Protein AF-A0A6A6V8B2-F1 (afdb_monomer_lite)

Sequence (140 aa):
RRTTEDEDIVYCLLGILGVSMPTTYGEGTESAWRRLESEVGGAGSAPSIFPFSRNHSCVGREAQVKELEPKLFRNEQTTPTLAIVGPGGTGKSHFALEVAYRTKQNNKSCSVFWIDTSDREQPLPVLCKHSTKACSWLCQ

pLDDT: mean 71.46, std 18.37, range [23.62, 90.81]

Secondary structure (DSSP, 8-state):
----STTHHHHHHHHHHT------TTS-HHHHHHHHHHHHHHTSS--EE-SS---TT--S-HHHHHHHHHHHT--SSS---------TTS-HHHHHHHHHHHHHHH-TTSEEEE---SSS--------SS-S-PEEEE--

InterPro domains:
  IPR027417 P-loop containing nucleoside triphosphate hydrolase [G3DSA:3.40.50.300] (49-136)
  IPR027417 P-loop containing nucleoside triphosphate hydrolase [SSF52540] (49-121)

Organism: NCBI:txid1340428

Structure (mmCIF, N/CA/C/O backbone):
data_AF-A0A6A6V8B2-F1
#
_entry.id   AF-A0A6A6V8B2-F1
#
loop_
_atom_site.group_PDB
_atom_site.id
_atom_site.type_symbol
_atom_site.label_atom_id
_atom_site.label_alt_id
_atom_site.label_comp_id
_atom_site.label_asym_id
_atom_site.label_entity_id
_atom_site.label_seq_id
_atom_site.pdbx_PDB_ins_code
_atom_site.Cartn_x
_atom_site.Cartn_y
_atom_site.Cartn_z
_atom_site.occupancy
_atom_site.B_iso_or_equiv
_atom_site.auth_seq_id
_atom_site.auth_comp_id
_atom_site.auth_asym_id
_atom_site.auth_atom_id
_atom_site.pdbx_PDB_model_num
ATOM 1 N N . ARG A 1 1 ? -11.581 17.667 9.108 1.00 45.88 1 ARG A N 1
ATOM 2 C CA . ARG A 1 1 ? -12.625 16.942 9.875 1.00 45.88 1 ARG A CA 1
ATOM 3 C C . ARG A 1 1 ? -12.198 16.948 11.339 1.00 45.88 1 ARG A C 1
ATOM 5 O O . ARG A 1 1 ? -11.037 16.650 11.574 1.00 45.88 1 ARG A O 1
ATOM 12 N N . ARG A 1 2 ? -13.061 17.354 12.280 1.00 40.38 2 ARG A N 1
ATOM 13 C CA . ARG A 1 2 ? -12.860 17.095 13.717 1.00 40.38 2 ARG A CA 1
ATOM 14 C C . ARG A 1 2 ? -13.519 15.750 14.008 1.00 40.38 2 ARG A C 1
ATOM 16 O O . ARG A 1 2 ? -14.692 15.605 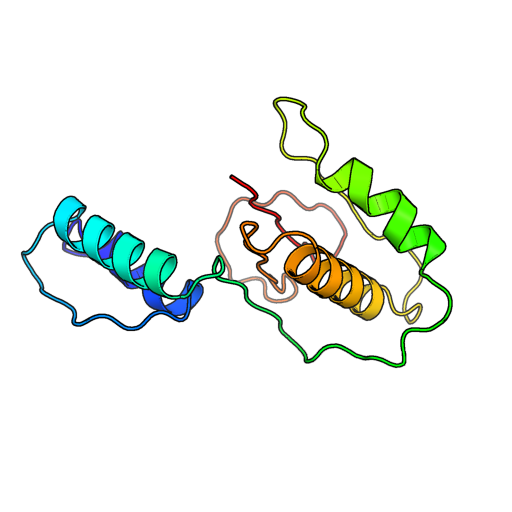13.684 1.00 40.38 2 ARG A O 1
ATOM 23 N N . THR A 1 3 ? -12.750 14.800 14.509 1.00 49.75 3 THR A N 1
ATOM 24 C CA . THR A 1 3 ? -13.237 13.529 15.050 1.00 49.75 3 THR A CA 1
ATOM 25 C C . THR A 1 3 ? -13.656 13.783 16.494 1.00 49.75 3 THR A C 1
ATOM 27 O O . THR A 1 3 ? -12.933 14.474 17.216 1.00 49.75 3 THR A O 1
ATOM 30 N N . THR A 1 4 ? -14.861 13.362 16.866 1.00 65.31 4 THR A N 1
ATOM 31 C CA . THR A 1 4 ? -15.473 13.714 18.164 1.00 65.31 4 THR A CA 1
ATOM 32 C C . THR A 1 4 ? -15.214 12.652 19.223 1.00 65.31 4 THR A C 1
ATOM 34 O O . THR A 1 4 ? -15.240 12.986 20.401 1.00 65.31 4 THR A O 1
ATOM 37 N N . GLU A 1 5 ? -14.897 11.427 18.799 1.00 75.94 5 GLU A N 1
ATOM 38 C CA . GLU A 1 5 ? -14.613 10.299 19.687 1.00 75.94 5 GLU A CA 1
ATOM 39 C C . GLU A 1 5 ? -13.236 9.706 19.421 1.00 75.94 5 GLU A C 1
ATOM 41 O O . GLU A 1 5 ? -12.678 9.808 18.321 1.00 75.94 5 GLU A O 1
ATOM 46 N N . ASP A 1 6 ? -12.722 9.021 20.433 1.00 82.69 6 ASP A N 1
ATOM 47 C CA . ASP A 1 6 ? -11.396 8.424 20.410 1.00 82.69 6 ASP A CA 1
ATOM 48 C C . ASP A 1 6 ? -11.315 7.205 19.468 1.00 82.69 6 ASP A C 1
ATOM 50 O O . ASP A 1 6 ? -10.231 6.877 18.979 1.00 82.69 6 ASP A O 1
ATOM 54 N N . GLU A 1 7 ? -12.425 6.518 19.165 1.00 85.12 7 GLU A N 1
ATOM 55 C CA . GLU A 1 7 ? -12.441 5.386 18.224 1.00 85.12 7 GLU A CA 1
ATOM 56 C C . GLU A 1 7 ? -12.431 5.777 16.737 1.00 85.12 7 GLU A C 1
ATOM 58 O O . GLU A 1 7 ? -12.117 4.937 15.888 1.00 85.12 7 GLU A O 1
ATOM 63 N N . ASP A 1 8 ? -12.699 7.043 16.392 1.00 86.50 8 ASP A N 1
ATOM 64 C CA . ASP A 1 8 ? -12.716 7.513 14.998 1.00 86.50 8 ASP A CA 1
ATOM 65 C C . ASP A 1 8 ? -11.374 7.267 14.285 1.00 86.50 8 ASP A C 1
ATOM 67 O O . ASP A 1 8 ? -11.341 7.051 13.069 1.00 86.50 8 ASP A O 1
ATOM 71 N N . ILE A 1 9 ? -10.258 7.252 15.028 1.00 84.12 9 ILE A N 1
ATOM 72 C CA . ILE A 1 9 ? -8.931 6.920 14.491 1.00 84.12 9 ILE A CA 1
ATOM 73 C C . ILE A 1 9 ? -8.885 5.502 13.909 1.00 84.12 9 ILE A C 1
ATOM 75 O O . ILE A 1 9 ? -8.270 5.287 12.866 1.00 84.12 9 ILE A O 1
ATOM 79 N N . VAL A 1 10 ? -9.578 4.551 14.539 1.00 87.38 10 VAL A N 1
ATOM 80 C CA . VAL A 1 10 ? -9.651 3.157 14.092 1.00 87.38 10 VAL A CA 1
ATOM 81 C C . VAL A 1 10 ? -10.525 3.064 12.848 1.00 87.38 10 VAL A C 1
ATOM 83 O O . VAL A 1 10 ? -10.135 2.455 11.852 1.00 87.38 10 VAL A O 1
ATOM 86 N N . TYR A 1 11 ? -11.676 3.740 12.856 1.00 87.69 11 TYR A N 1
ATOM 87 C CA . TYR A 1 11 ? -12.581 3.753 11.709 1.00 87.69 11 TYR A CA 1
ATOM 88 C C . TYR A 1 11 ? -11.971 4.418 10.471 1.00 87.69 11 TYR A C 1
ATOM 90 O O . TYR A 1 11 ? -12.239 3.989 9.348 1.00 87.69 11 TYR A O 1
ATOM 98 N N . CYS A 1 12 ? -11.082 5.399 10.649 1.00 85.06 12 CYS A N 1
ATOM 99 C CA . CYS A 1 12 ? -10.313 5.979 9.548 1.00 85.06 12 CYS A CA 1
ATOM 100 C 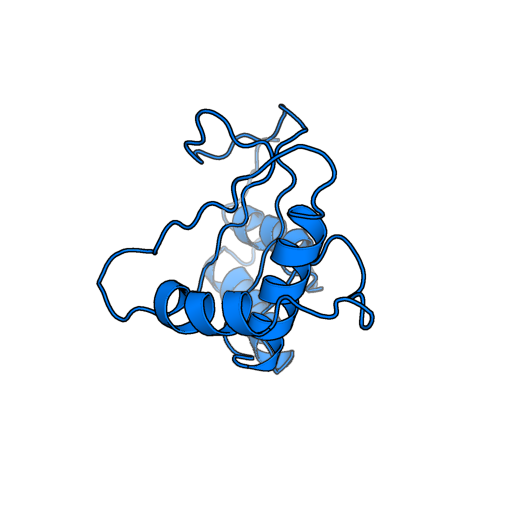C . CYS A 1 12 ? -9.396 4.956 8.850 1.00 85.06 12 CYS A C 1
ATOM 102 O O . CYS A 1 12 ? -9.144 5.086 7.650 1.00 85.06 12 CYS A O 1
ATOM 104 N N . LEU A 1 13 ? -8.916 3.928 9.560 1.00 83.69 13 LEU A N 1
ATOM 105 C CA . LEU A 1 13 ? -8.043 2.899 8.986 1.00 83.69 13 LEU A CA 1
ATOM 106 C C . LEU A 1 13 ? -8.801 1.876 8.138 1.00 83.69 13 LEU A C 1
ATOM 108 O O . LEU A 1 13 ? -8.182 1.246 7.285 1.00 83.69 13 LEU A O 1
ATOM 112 N N . LEU A 1 14 ? -10.121 1.743 8.297 1.00 84.31 14 LEU A N 1
ATOM 113 C CA . LEU A 1 14 ? -10.930 0.791 7.525 1.00 84.31 14 LEU A CA 1
ATOM 114 C C . LEU A 1 14 ? -10.766 0.983 6.018 1.00 84.31 14 LEU A C 1
ATOM 116 O O . LEU A 1 14 ? -10.501 0.029 5.289 1.00 84.31 14 LEU A O 1
ATOM 120 N N . GLY A 1 15 ? -10.850 2.235 5.561 1.00 78.00 15 GLY A N 1
ATOM 121 C CA . GLY A 1 15 ? -10.701 2.569 4.145 1.00 78.00 15 GLY A CA 1
ATOM 122 C C . GLY A 1 15 ? -9.298 2.289 3.604 1.00 78.00 15 GLY A C 1
ATOM 123 O O . GLY A 1 15 ? -9.155 1.915 2.445 1.00 78.00 15 GLY A O 1
ATOM 124 N N . ILE A 1 16 ? -8.269 2.430 4.444 1.00 79.31 16 ILE A N 1
ATOM 125 C CA . ILE A 1 16 ? -6.874 2.166 4.068 1.00 79.31 16 ILE A CA 1
ATOM 126 C C . ILE A 1 16 ? -6.618 0.657 4.020 1.00 79.31 16 ILE A C 1
ATOM 128 O O . ILE A 1 16 ? -6.001 0.153 3.089 1.00 79.31 16 ILE A O 1
ATOM 132 N N . LEU A 1 17 ? -7.102 -0.084 5.013 1.00 78.88 17 LEU A N 1
ATOM 133 C CA . LEU A 1 17 ? -6.869 -1.522 5.112 1.00 78.88 17 LEU A CA 1
ATOM 134 C C . LEU A 1 17 ? -7.827 -2.336 4.228 1.00 78.88 17 LEU A C 1
ATOM 136 O O . LEU A 1 17 ? -7.619 -3.535 4.060 1.00 78.88 17 LEU A O 1
ATOM 140 N N . GLY A 1 18 ? -8.845 -1.698 3.640 1.00 75.81 18 GLY A N 1
ATOM 141 C CA . GLY A 1 18 ? -9.838 -2.357 2.791 1.00 75.81 18 GLY A CA 1
ATOM 142 C C . GLY A 1 18 ? -10.701 -3.363 3.553 1.00 75.81 18 GLY A C 1
ATOM 143 O O . GLY A 1 18 ? -11.252 -4.280 2.949 1.00 75.81 18 GLY A O 1
ATOM 144 N N . VAL A 1 19 ? -10.791 -3.214 4.875 1.00 80.69 19 VAL A N 1
ATOM 145 C CA . VAL A 1 19 ? -11.561 -4.092 5.759 1.00 80.69 19 VAL A CA 1
ATOM 146 C C . VAL A 1 19 ? -12.907 -3.454 6.076 1.00 80.69 19 VAL A C 1
ATOM 148 O O . VAL A 1 19 ? -13.033 -2.231 6.169 1.00 80.69 19 VAL A O 1
ATOM 151 N N . SER A 1 20 ? -13.931 -4.288 6.225 1.00 81.88 20 SER A N 1
ATOM 152 C CA . SER A 1 20 ? -15.285 -3.846 6.541 1.00 81.88 20 SER A CA 1
ATOM 153 C C . SER A 1 20 ? -15.695 -4.420 7.885 1.00 81.88 20 SER A C 1
ATOM 155 O O . SER A 1 20 ? -15.747 -5.632 8.049 1.00 81.88 20 SER A O 1
ATOM 157 N N . MET A 1 21 ? -16.005 -3.544 8.837 1.00 84.62 21 MET A N 1
ATOM 158 C CA . MET A 1 21 ? -16.606 -3.915 10.115 1.00 84.62 21 MET A CA 1
ATOM 159 C C . MET A 1 21 ? -17.745 -2.944 10.451 1.00 84.62 21 MET A C 1
ATOM 161 O O . MET A 1 21 ? -17.667 -1.768 10.083 1.00 84.62 21 MET A O 1
ATOM 165 N N . PRO A 1 22 ? -18.796 -3.389 11.163 1.00 85.38 22 PRO A N 1
ATOM 166 C CA . PRO A 1 22 ? -19.844 -2.497 11.652 1.00 85.38 22 PRO A CA 1
ATOM 167 C C . PRO A 1 22 ? -19.277 -1.418 12.585 1.00 85.38 22 PRO A C 1
ATOM 169 O O . PRO A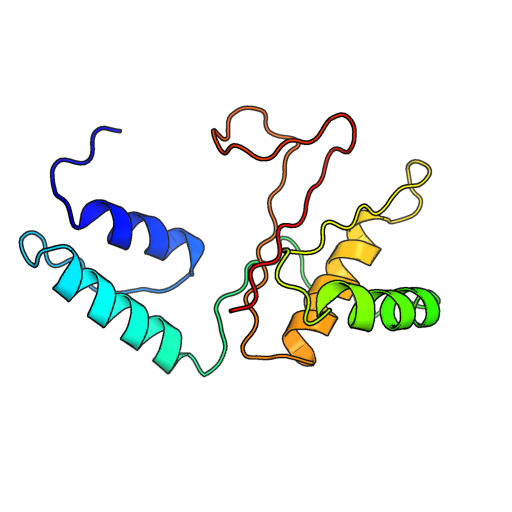 1 22 ? -18.584 -1.748 13.546 1.00 85.38 22 PRO A O 1
ATOM 172 N N . THR A 1 23 ? -19.597 -0.146 12.351 1.00 84.12 23 THR A N 1
ATOM 173 C CA . THR A 1 23 ? -19.226 0.942 13.266 1.00 84.12 23 THR A CA 1
ATOM 174 C C . THR A 1 23 ? -20.129 0.906 14.496 1.00 84.12 23 THR A C 1
ATOM 176 O O . THR A 1 23 ? -21.330 1.163 14.385 1.00 84.12 23 THR A O 1
ATOM 179 N N . THR A 1 24 ? -19.565 0.594 15.660 1.00 88.38 24 THR A N 1
ATOM 180 C CA . THR A 1 24 ? -20.269 0.636 16.946 1.00 88.38 24 THR A CA 1
ATOM 181 C C . THR A 1 24 ? -19.806 1.882 17.690 1.00 88.38 24 THR A C 1
ATOM 183 O O . THR A 1 24 ? -18.793 1.868 18.378 1.00 88.38 24 THR A O 1
ATOM 186 N N . TYR A 1 25 ? -20.508 2.995 17.492 1.00 86.06 25 TYR A N 1
ATOM 187 C CA . TYR A 1 25 ? -20.154 4.269 18.122 1.00 86.06 25 TYR A CA 1
ATOM 188 C C . TYR A 1 25 ? -20.356 4.198 19.643 1.00 86.06 25 TYR A C 1
ATOM 190 O O . TYR A 1 25 ? -21.375 3.677 20.104 1.00 86.06 25 TYR A O 1
ATOM 198 N N . GLY A 1 26 ? -19.395 4.703 20.412 1.00 85.88 26 GLY A N 1
ATOM 199 C CA . GLY A 1 26 ? -19.349 4.597 21.868 1.00 85.88 26 GLY A CA 1
ATOM 200 C C . GLY A 1 26 ? -18.734 3.295 22.398 1.00 85.88 26 GLY A C 1
ATOM 201 O O . GLY A 1 26 ? -18.808 3.049 23.600 1.00 85.88 26 GLY A O 1
ATOM 202 N N . GLU A 1 27 ? -18.140 2.444 21.546 1.00 89.06 27 GLU A N 1
ATOM 203 C CA . GLU A 1 27 ? -17.438 1.226 21.999 1.00 89.06 27 GLU A CA 1
ATOM 204 C C . GLU A 1 27 ? -16.028 1.492 22.556 1.00 89.06 27 GLU A C 1
ATOM 206 O O . GLU A 1 27 ? -15.463 0.639 23.246 1.00 89.06 27 GLU A O 1
ATOM 211 N N . GLY A 1 28 ? -15.468 2.672 22.268 1.00 88.88 28 GLY A N 1
ATOM 212 C CA . GLY A 1 28 ? -14.116 3.077 22.643 1.00 88.88 28 GLY A CA 1
ATOM 213 C C . GLY A 1 28 ? -13.011 2.472 21.766 1.00 88.88 28 GLY A C 1
ATOM 214 O O . GLY A 1 28 ? -13.161 1.415 21.144 1.00 88.88 28 GLY A O 1
ATOM 215 N N . THR A 1 29 ? -11.855 3.144 21.740 1.00 88.44 29 THR A N 1
ATOM 216 C CA . THR A 1 29 ? -10.723 2.837 20.844 1.00 88.44 29 THR A CA 1
ATOM 217 C C . THR A 1 29 ? -10.237 1.393 20.946 1.00 88.44 29 THR A C 1
ATOM 219 O O . THR A 1 29 ? -10.037 0.747 19.925 1.00 88.44 29 THR A O 1
ATOM 222 N 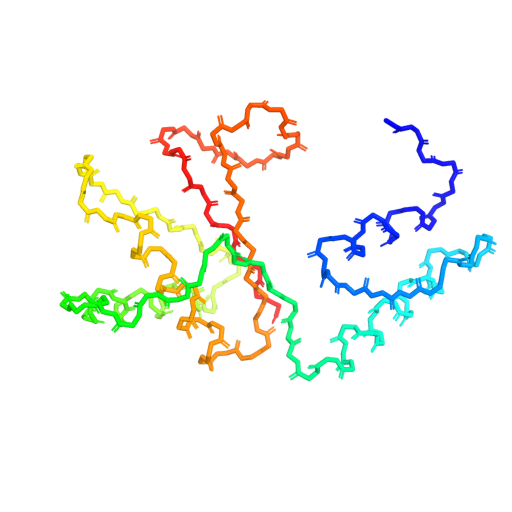N . GLU A 1 30 ? -10.086 0.856 22.159 1.00 89.00 30 GLU A N 1
ATOM 223 C CA . GLU A 1 30 ? -9.574 -0.503 22.393 1.00 89.00 30 GLU A CA 1
ATOM 224 C C . GLU A 1 30 ? -10.500 -1.595 21.836 1.00 89.00 30 GLU A C 1
ATOM 226 O O . GLU A 1 30 ? -10.038 -2.603 21.297 1.00 89.00 30 GLU A O 1
ATOM 231 N N . SER A 1 31 ? -11.820 -1.411 21.961 1.00 89.75 31 SER A N 1
ATOM 232 C CA . SER A 1 31 ? -12.796 -2.358 21.408 1.00 89.75 31 SER A CA 1
ATOM 233 C C . SER A 1 31 ? -12.781 -2.306 19.884 1.00 89.75 31 SER A C 1
ATOM 235 O O . SER A 1 31 ? -12.652 -3.348 19.235 1.00 89.75 31 SER A O 1
ATOM 237 N N . ALA A 1 32 ? -12.825 -1.094 19.320 1.00 90.81 32 ALA A N 1
ATOM 238 C CA . ALA A 1 32 ? -12.743 -0.888 17.880 1.00 90.81 32 ALA A CA 1
ATOM 239 C C . ALA A 1 32 ? -11.445 -1.486 17.305 1.00 90.81 32 ALA A C 1
ATOM 241 O O . ALA A 1 32 ? -11.484 -2.189 16.294 1.00 90.81 32 ALA A O 1
ATOM 242 N N . TRP A 1 33 ? -10.304 -1.272 17.971 1.00 88.69 33 TRP A N 1
ATOM 243 C CA . TRP A 1 33 ? -8.997 -1.787 17.554 1.00 88.69 33 TRP A CA 1
ATOM 244 C C . TRP A 1 33 ? -8.947 -3.315 17.551 1.00 88.69 33 TRP A C 1
ATOM 246 O O . TRP A 1 33 ? -8.540 -3.918 16.563 1.00 88.69 33 TRP A O 1
ATOM 256 N N . ARG A 1 34 ? -9.448 -3.963 18.607 1.00 89.31 34 ARG A N 1
ATOM 257 C CA . ARG A 1 34 ? -9.498 -5.431 18.693 1.00 89.31 34 ARG A CA 1
ATOM 258 C C . ARG A 1 34 ? -10.316 -6.053 17.560 1.00 89.31 34 ARG A C 1
ATOM 260 O O . ARG A 1 34 ? -9.970 -7.114 17.042 1.00 89.31 34 ARG A O 1
ATOM 267 N N . ARG A 1 35 ? -11.412 -5.399 17.168 1.00 90.44 35 ARG A N 1
ATOM 268 C CA . ARG A 1 35 ? -12.245 -5.834 16.038 1.00 90.44 35 ARG A CA 1
ATOM 269 C C . ARG A 1 35 ? -11.519 -5.632 14.712 1.00 90.44 35 ARG A C 1
ATOM 271 O O . ARG A 1 35 ? -11.518 -6.544 13.892 1.00 90.44 35 ARG A O 1
ATOM 278 N N . LEU A 1 36 ? -10.845 -4.495 14.539 1.00 87.81 36 LEU A N 1
ATOM 279 C CA . LEU A 1 36 ? -10.008 -4.233 13.371 1.00 87.81 36 LEU A CA 1
ATOM 280 C C . LEU A 1 36 ? -8.920 -5.303 13.211 1.00 87.81 36 LEU A C 1
ATOM 282 O O . LEU A 1 36 ? -8.763 -5.863 12.130 1.00 87.81 36 LEU A O 1
ATOM 286 N N . GLU A 1 37 ? -8.203 -5.624 14.288 1.00 84.50 37 GLU A N 1
ATOM 287 C CA . GLU A 1 37 ? -7.183 -6.675 14.296 1.00 84.50 37 GLU A CA 1
ATOM 288 C C . GLU A 1 37 ? -7.767 -8.048 13.954 1.00 84.50 37 GLU A C 1
ATOM 290 O O . GLU A 1 37 ? -7.142 -8.806 13.215 1.00 84.50 37 GLU A O 1
ATOM 295 N N . SER A 1 38 ? -8.975 -8.362 14.432 1.00 86.00 38 SER A N 1
ATOM 296 C CA . SER A 1 38 ? -9.668 -9.606 14.086 1.00 86.00 38 SER A CA 1
ATOM 297 C C . SER A 1 38 ? -10.003 -9.689 12.594 1.00 86.00 38 SER A C 1
ATOM 299 O O . SER A 1 38 ? -9.807 -10.743 11.991 1.00 86.00 38 SER A O 1
ATOM 301 N N . GLU A 1 39 ? -10.478 -8.602 11.981 1.00 84.75 39 GLU A N 1
ATOM 302 C CA . GLU A 1 39 ? -10.764 -8.561 10.538 1.00 84.75 39 GLU A CA 1
ATOM 303 C C . GLU A 1 39 ? -9.478 -8.668 9.707 1.00 84.75 39 GLU A C 1
ATOM 305 O O . GLU A 1 39 ? -9.403 -9.427 8.738 1.00 84.75 39 GLU A O 1
ATOM 310 N N . VAL A 1 40 ? -8.427 -7.954 10.118 1.00 81.69 40 VAL A N 1
ATOM 311 C CA . VAL A 1 40 ? -7.118 -7.985 9.454 1.00 81.69 40 VAL A CA 1
ATOM 312 C C . VAL A 1 40 ? -6.454 -9.361 9.587 1.00 81.69 40 VAL A C 1
ATOM 314 O O . VAL A 1 40 ? -5.906 -9.880 8.615 1.00 81.69 40 VAL A O 1
ATOM 317 N N . GLY A 1 41 ? -6.519 -9.977 10.768 1.00 73.00 41 GLY A N 1
ATOM 318 C CA . GLY A 1 41 ? -5.982 -11.312 11.032 1.00 73.00 41 GLY A CA 1
ATOM 319 C C . GLY A 1 41 ? -6.782 -12.425 10.352 1.00 73.00 41 GLY A C 1
ATOM 320 O O . GLY A 1 41 ? -6.201 -13.402 9.875 1.00 73.00 41 GLY A O 1
ATOM 321 N N . GLY A 1 42 ? -8.103 -12.257 10.235 1.00 72.50 42 GLY A N 1
ATOM 322 C CA . GLY A 1 42 ? -8.998 -13.190 9.547 1.00 72.50 42 GLY A CA 1
ATOM 323 C C . GLY A 1 42 ? -8.745 -13.296 8.040 1.00 72.50 42 GLY A C 1
ATOM 324 O O . GLY A 1 42 ? -8.998 -14.344 7.447 1.00 72.50 42 GLY A O 1
ATOM 325 N N . ALA A 1 43 ? -8.173 -12.259 7.419 1.00 66.00 43 ALA A N 1
ATOM 326 C CA . ALA A 1 43 ? -7.867 -12.233 5.987 1.00 66.00 43 ALA A CA 1
ATOM 327 C C . ALA A 1 43 ? -6.726 -13.188 5.564 1.00 66.00 43 ALA A C 1
ATOM 329 O O . ALA A 1 43 ? -6.466 -13.347 4.369 1.00 66.00 43 ALA A O 1
ATOM 330 N N . GLY A 1 44 ? -6.012 -13.817 6.510 1.00 71.44 44 GLY A N 1
ATOM 331 C CA . GLY A 1 44 ? -4.932 -14.781 6.235 1.00 71.44 44 GLY A CA 1
ATOM 332 C C . GLY A 1 44 ? -3.699 -14.190 5.529 1.00 71.44 44 GLY A C 1
ATOM 333 O O . GLY A 1 44 ? -2.753 -14.909 5.200 1.00 71.44 44 GLY A O 1
ATOM 334 N N . SER A 1 45 ? -3.695 -12.879 5.282 1.00 74.31 45 SER A N 1
ATOM 335 C CA . SER A 1 45 ? -2.593 -12.112 4.720 1.00 74.31 45 SER A CA 1
ATOM 336 C C . SER A 1 45 ? -2.704 -10.663 5.174 1.00 74.31 45 SER A C 1
ATOM 338 O O . SER A 1 45 ? -3.803 -10.127 5.270 1.00 74.31 45 SER A O 1
ATOM 340 N N . ALA A 1 46 ? -1.565 -10.016 5.416 1.00 79.56 46 ALA A N 1
ATOM 341 C CA . ALA A 1 46 ? -1.562 -8.621 5.832 1.00 79.56 46 ALA A CA 1
ATOM 342 C C . ALA A 1 46 ? -2.174 -7.692 4.749 1.00 79.56 46 ALA A C 1
ATOM 344 O O . ALA A 1 46 ? -2.078 -8.000 3.556 1.00 79.56 46 ALA A O 1
ATOM 345 N N . PRO A 1 47 ? -2.782 -6.553 5.100 1.00 79.56 47 PRO A N 1
ATOM 346 C CA . PRO A 1 47 ? -3.438 -5.682 4.126 1.00 79.56 47 PRO A CA 1
ATOM 347 C C . PRO A 1 47 ? -2.440 -5.094 3.121 1.00 79.56 47 PRO A C 1
ATOM 349 O O . PRO A 1 47 ? -1.266 -4.881 3.430 1.00 79.56 47 PRO A O 1
ATOM 352 N N . SER A 1 48 ? -2.854 -4.864 1.875 1.00 81.00 48 SER A N 1
ATOM 353 C CA . SER A 1 48 ? -1.988 -4.246 0.860 1.00 81.00 48 SER A CA 1
ATOM 354 C C . SER A 1 48 ? -2.793 -3.479 -0.184 1.00 81.00 48 SER A C 1
ATOM 356 O O . SER A 1 48 ? -3.842 -3.942 -0.622 1.00 81.00 48 SER A O 1
ATOM 358 N N . ILE A 1 49 ? -2.270 -2.331 -0.615 1.00 81.81 49 ILE A N 1
ATOM 359 C CA . ILE A 1 49 ? -2.861 -1.453 -1.627 1.00 81.81 49 ILE A CA 1
ATOM 360 C C . ILE A 1 49 ? -1.915 -1.370 -2.824 1.00 81.81 49 ILE A C 1
ATOM 362 O O . ILE A 1 49 ? -0.782 -0.896 -2.703 1.00 81.81 49 ILE A O 1
ATOM 366 N N . PHE A 1 50 ? -2.413 -1.764 -3.997 1.00 81.44 50 PHE A N 1
ATOM 367 C CA . PHE A 1 50 ? -1.722 -1.608 -5.275 1.00 81.44 50 PHE A CA 1
ATOM 368 C C . PHE A 1 50 ? -2.542 -0.699 -6.198 1.00 81.44 50 PHE A C 1
ATOM 370 O O . PHE A 1 50 ? -3.746 -0.903 -6.332 1.00 81.44 50 PHE A O 1
ATOM 377 N N . PRO A 1 51 ? -1.918 0.282 -6.868 1.00 78.38 51 PRO A N 1
ATOM 378 C CA . PRO A 1 51 ? -2.625 1.235 -7.724 1.00 78.38 51 PRO A CA 1
ATOM 379 C C . PRO A 1 51 ? -3.005 0.624 -9.080 1.00 78.38 51 PRO A C 1
ATOM 381 O O . PRO A 1 51 ? -3.893 1.124 -9.761 1.00 78.38 51 PRO A O 1
ATOM 384 N N . PHE A 1 52 ? -2.311 -0.441 -9.489 1.00 79.62 52 PHE A N 1
ATOM 385 C CA . PHE A 1 52 ? 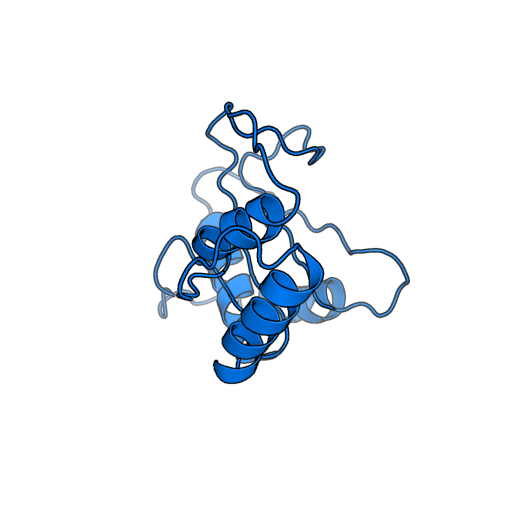-2.471 -1.109 -10.775 1.00 79.62 52 PHE A CA 1
ATOM 386 C C . PHE A 1 52 ? -2.252 -2.608 -10.599 1.00 79.62 52 PHE A C 1
ATOM 388 O O . PHE A 1 52 ? -1.498 -3.022 -9.721 1.00 79.62 52 PHE A O 1
ATOM 395 N N . SER A 1 53 ? -2.870 -3.405 -11.471 1.00 83.38 53 SER A N 1
ATOM 396 C CA . SER A 1 53 ? -2.646 -4.853 -11.529 1.00 83.38 53 SER A CA 1
ATOM 397 C C . SER A 1 53 ? -1.195 -5.193 -11.881 1.00 83.38 53 SER A C 1
ATOM 399 O O . SER A 1 53 ? -0.521 -4.440 -12.590 1.00 83.38 53 SER A O 1
ATOM 401 N N . ARG A 1 54 ? -0.718 -6.358 -11.424 1.00 80.69 54 ARG A N 1
ATOM 402 C CA . ARG A 1 54 ? 0.627 -6.843 -11.749 1.00 80.69 54 ARG A CA 1
ATOM 403 C C . ARG A 1 54 ? 0.764 -7.040 -13.254 1.00 80.69 54 ARG A C 1
ATOM 405 O O . ARG A 1 54 ? -0.024 -7.752 -13.870 1.00 80.69 54 ARG A O 1
ATOM 412 N N . ASN A 1 55 ? 1.814 -6.468 -13.832 1.00 75.62 55 ASN A N 1
ATOM 413 C CA . ASN A 1 55 ? 2.162 -6.735 -15.216 1.00 75.62 55 ASN A CA 1
ATOM 414 C C . ASN A 1 55 ? 3.126 -7.931 -15.309 1.00 75.62 55 ASN A C 1
ATOM 416 O O . ASN A 1 55 ? 4.323 -7.791 -15.059 1.00 75.62 55 ASN A O 1
ATOM 420 N N . HIS A 1 56 ? 2.608 -9.089 -15.725 1.00 69.75 56 HIS A N 1
ATOM 421 C CA . HIS A 1 56 ? 3.387 -10.320 -15.909 1.00 69.75 56 HIS A CA 1
ATOM 422 C C . HIS A 1 56 ? 4.403 -10.255 -17.063 1.00 69.75 56 HIS A C 1
ATOM 424 O O . HIS A 1 56 ? 5.266 -11.122 -17.154 1.00 69.75 56 HIS A O 1
ATOM 430 N N . SER A 1 57 ? 4.338 -9.234 -17.927 1.00 64.94 57 SER A N 1
ATOM 431 C CA . SER A 1 57 ? 5.279 -9.035 -19.034 1.00 64.94 57 SER A CA 1
ATOM 432 C C . SER A 1 57 ? 6.510 -8.198 -18.657 1.00 64.94 57 SER A C 1
ATOM 434 O O . SER A 1 57 ? 7.263 -7.791 -19.544 1.00 64.94 57 SER A O 1
ATOM 436 N N . CYS A 1 58 ? 6.720 -7.874 -17.375 1.00 58.84 58 CYS A N 1
ATOM 437 C CA . CYS A 1 58 ? 7.964 -7.249 -16.925 1.00 58.84 58 CYS A CA 1
ATOM 438 C C . CYS A 1 58 ? 9.115 -8.258 -17.024 1.00 58.84 58 CYS A C 1
ATOM 440 O O . CYS A 1 58 ? 9.388 -8.979 -16.074 1.00 58.84 58 CYS A O 1
ATOM 442 N N . VAL A 1 59 ? 9.780 -8.307 -18.177 1.00 57.56 59 VAL A N 1
ATOM 443 C CA . VAL A 1 59 ? 10.937 -9.179 -18.423 1.00 57.56 59 VAL A CA 1
ATOM 444 C C . VAL A 1 59 ? 12.228 -8.357 -18.332 1.00 57.56 59 VAL A C 1
ATOM 446 O O . VAL A 1 59 ? 12.290 -7.242 -18.852 1.00 57.56 59 VAL A O 1
ATOM 449 N N . GLY A 1 60 ? 13.270 -8.892 -17.689 1.00 63.25 60 GLY A N 1
ATOM 450 C CA . GLY A 1 60 ? 14.641 -8.375 -17.787 1.00 63.25 60 GLY A CA 1
ATOM 451 C C . GLY A 1 60 ? 15.120 -7.507 -16.620 1.00 63.25 60 GLY A C 1
ATOM 452 O O . GLY A 1 60 ? 16.143 -6.837 -16.746 1.00 63.25 60 GLY A O 1
ATOM 453 N N . ARG A 1 61 ? 14.417 -7.500 -15.480 1.00 73.19 61 ARG A N 1
ATOM 454 C CA . ARG A 1 61 ? 14.848 -6.783 -14.256 1.00 73.19 61 ARG A CA 1
ATOM 455 C C . ARG A 1 61 ? 14.912 -7.664 -13.014 1.00 73.19 61 ARG A C 1
ATOM 457 O O . ARG A 1 61 ? 15.108 -7.170 -11.907 1.00 73.19 61 ARG A O 1
ATOM 464 N N . GLU A 1 62 ? 14.822 -8.976 -13.196 1.00 76.12 62 GLU A N 1
ATOM 465 C CA . GLU A 1 62 ? 14.856 -9.989 -12.140 1.00 76.12 62 GLU A CA 1
ATOM 466 C C . GLU A 1 62 ? 16.098 -9.859 -11.258 1.00 76.12 62 GLU A C 1
ATOM 468 O O . GLU A 1 62 ? 15.983 -9.931 -10.037 1.00 76.12 62 GLU A O 1
ATOM 473 N N . ALA A 1 63 ? 17.265 -9.625 -11.866 1.00 79.88 63 ALA A N 1
ATOM 474 C CA . ALA A 1 63 ? 18.521 -9.441 -11.144 1.00 79.88 63 ALA A CA 1
ATOM 475 C C . ALA A 1 63 ? 18.468 -8.225 -10.205 1.00 79.88 63 ALA A C 1
ATOM 477 O O . ALA A 1 63 ? 18.883 -8.323 -9.054 1.00 79.88 63 ALA A O 1
ATOM 478 N N . GLN A 1 64 ? 17.884 -7.113 -10.667 1.00 79.19 64 GLN A N 1
ATOM 479 C CA . GLN A 1 64 ? 17.725 -5.901 -9.862 1.00 79.19 64 GLN A CA 1
ATOM 480 C C . GLN A 1 64 ? 16.721 -6.113 -8.726 1.00 79.19 64 GLN A C 1
ATOM 482 O O . GLN A 1 64 ? 16.967 -5.670 -7.611 1.00 79.19 64 GLN A O 1
ATOM 487 N N . VAL A 1 65 ? 15.606 -6.817 -8.971 1.00 75.94 65 VAL A N 1
ATOM 488 C CA . VAL A 1 65 ? 14.655 -7.143 -7.893 1.00 75.94 65 VAL A CA 1
ATOM 489 C C . VAL A 1 65 ? 15.325 -8.020 -6.831 1.00 75.94 65 VAL A C 1
ATOM 491 O O . VAL A 1 65 ? 15.234 -7.719 -5.645 1.00 75.94 65 VAL A O 1
ATOM 494 N N . LYS A 1 66 ? 16.055 -9.058 -7.251 1.00 79.69 66 LYS A N 1
ATOM 495 C CA . LYS A 1 66 ? 16.740 -9.988 -6.344 1.00 79.69 66 LYS A CA 1
ATOM 496 C C . LYS A 1 66 ? 17.817 -9.303 -5.494 1.00 79.69 66 LYS A C 1
ATOM 498 O O . LYS A 1 66 ? 18.056 -9.708 -4.363 1.00 79.69 66 LYS A O 1
ATOM 503 N N . GLU A 1 67 ? 18.453 -8.255 -6.015 1.00 82.50 67 GLU A N 1
ATOM 504 C CA . GLU A 1 67 ? 19.403 -7.432 -5.258 1.00 82.50 67 GLU A CA 1
ATOM 505 C C . GLU A 1 67 ? 18.713 -6.538 -4.209 1.00 82.50 67 GLU A C 1
ATOM 507 O O . GLU A 1 67 ? 19.302 -6.219 -3.173 1.00 82.50 67 GLU A O 1
ATOM 512 N N . LEU A 1 68 ? 17.472 -6.113 -4.467 1.00 76.75 68 LEU A N 1
ATOM 513 C CA . LEU A 1 68 ? 16.719 -5.221 -3.583 1.00 76.75 68 LEU A CA 1
ATOM 514 C C . LEU A 1 68 ? 16.047 -5.946 -2.418 1.00 76.75 68 LEU A C 1
ATOM 516 O O . LEU A 1 68 ? 15.981 -5.376 -1.332 1.00 76.75 68 LEU A O 1
ATOM 520 N N . GLU A 1 69 ? 15.593 -7.185 -2.610 1.00 74.38 69 GLU A N 1
ATOM 521 C CA . GLU A 1 69 ? 14.955 -7.989 -1.556 1.00 74.38 69 GLU A CA 1
ATOM 522 C C . GLU A 1 69 ? 15.738 -7.999 -0.226 1.00 74.38 69 GLU A C 1
ATOM 524 O O . GLU A 1 69 ? 15.178 -7.570 0.785 1.00 74.38 69 GLU A O 1
ATOM 529 N N . PRO A 1 70 ? 17.034 -8.368 -0.172 1.00 75.56 70 PRO A N 1
ATOM 530 C CA . PRO A 1 70 ? 17.773 -8.388 1.093 1.00 75.56 70 PRO A CA 1
ATOM 531 C C . PRO A 1 70 ? 17.994 -6.991 1.694 1.00 75.56 70 PRO A C 1
ATOM 533 O O . PRO A 1 70 ? 18.277 -6.871 2.884 1.00 75.56 70 PRO A O 1
ATOM 536 N N . LYS A 1 71 ? 17.884 -5.923 0.891 1.00 76.12 71 LYS A N 1
ATOM 537 C CA . LYS A 1 71 ? 18.013 -4.538 1.368 1.00 76.12 71 LYS A CA 1
ATOM 538 C C . LYS A 1 71 ? 16.719 -4.036 2.009 1.00 76.12 71 LYS A C 1
ATOM 540 O O . LYS A 1 71 ? 16.793 -3.229 2.929 1.00 76.12 71 LYS A O 1
ATOM 545 N N . LEU A 1 72 ? 15.562 -4.511 1.540 1.00 71.38 72 LEU A N 1
ATOM 546 C CA . LEU A 1 72 ? 14.247 -4.168 2.093 1.00 71.38 72 LEU A CA 1
ATOM 547 C C . LEU A 1 72 ? 13.994 -4.836 3.450 1.00 71.38 72 LEU A C 1
ATOM 549 O O . LEU 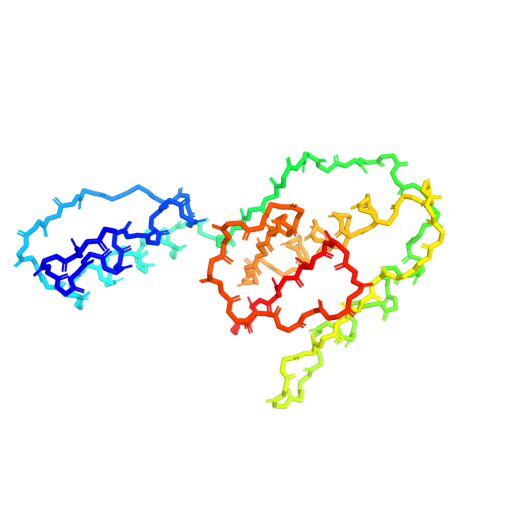A 1 72 ? 13.367 -4.229 4.310 1.00 71.38 72 LEU A O 1
ATOM 553 N N . PHE A 1 73 ? 14.505 -6.053 3.652 1.00 70.25 73 PHE A N 1
ATOM 554 C CA . PHE A 1 73 ? 14.282 -6.843 4.872 1.00 70.25 73 PHE A CA 1
ATOM 555 C C . PHE A 1 73 ? 15.512 -6.922 5.779 1.00 70.25 73 PHE A C 1
ATOM 557 O O . PHE A 1 73 ? 15.712 -7.912 6.484 1.00 70.25 73 PHE A O 1
ATOM 564 N N . ARG A 1 74 ? 16.386 -5.912 5.744 1.00 67.00 74 ARG A N 1
ATOM 565 C CA . ARG A 1 74 ? 17.567 -5.917 6.606 1.00 67.00 74 ARG A CA 1
ATOM 566 C C . ARG A 1 74 ? 17.139 -5.823 8.077 1.00 67.00 74 ARG A C 1
ATOM 568 O O . ARG A 1 74 ? 16.463 -4.878 8.458 1.00 67.00 74 ARG A O 1
ATOM 575 N N . ASN A 1 75 ? 17.601 -6.773 8.892 1.00 56.41 75 ASN A N 1
ATOM 576 C CA . ASN A 1 75 ? 17.387 -6.870 10.347 1.00 56.41 75 ASN A CA 1
ATOM 577 C C . ASN A 1 75 ? 18.159 -5.805 11.170 1.00 56.41 75 ASN A C 1
ATOM 579 O O . ASN A 1 75 ? 18.728 -6.113 12.214 1.00 56.41 75 ASN A O 1
ATOM 583 N N . GLU A 1 76 ? 18.234 -4.558 10.705 1.00 56.41 76 GLU A N 1
ATOM 584 C CA . GLU A 1 76 ? 18.786 -3.441 11.488 1.00 56.41 76 GLU A CA 1
ATOM 585 C C . GLU A 1 76 ? 17.625 -2.621 12.071 1.00 56.41 76 GLU A C 1
ATOM 587 O O . GLU A 1 76 ? 16.562 -2.540 11.463 1.00 56.41 76 GLU A O 1
ATOM 592 N N . GLN A 1 77 ? 17.808 -1.997 13.242 1.00 53.66 77 GLN A N 1
ATOM 593 C CA . GLN A 1 77 ? 16.775 -1.242 13.984 1.00 53.66 77 GLN A CA 1
ATOM 594 C C . GLN A 1 77 ? 16.200 -0.010 13.238 1.00 53.66 77 GLN A C 1
ATOM 596 O O . GLN A 1 77 ? 15.486 0.801 13.826 1.00 53.66 77 GLN A O 1
ATOM 601 N N . THR A 1 78 ? 16.506 0.162 11.952 1.00 58.12 78 THR A N 1
ATOM 602 C CA . THR A 1 78 ? 16.095 1.290 11.116 1.00 58.12 78 THR A CA 1
ATOM 603 C C . THR A 1 78 ? 15.280 0.806 9.926 1.00 58.12 78 THR A C 1
ATOM 605 O O . THR A 1 78 ? 15.736 -0.059 9.183 1.00 58.12 78 THR A O 1
ATOM 608 N N . THR A 1 79 ? 14.123 1.423 9.682 1.00 65.00 79 THR A N 1
ATOM 609 C CA . THR A 1 79 ? 13.322 1.193 8.473 1.00 65.00 79 THR A CA 1
ATOM 610 C C . THR A 1 79 ? 14.125 1.609 7.229 1.00 65.00 79 THR A C 1
ATOM 612 O O . THR A 1 79 ? 14.385 2.808 7.054 1.00 65.00 79 THR A O 1
ATOM 615 N N . PRO A 1 80 ? 14.550 0.671 6.363 1.00 72.19 80 PRO A N 1
ATOM 616 C CA . PRO A 1 80 ? 15.410 0.997 5.235 1.00 72.19 80 PRO A CA 1
ATOM 617 C C . PRO A 1 80 ? 14.659 1.868 4.225 1.00 72.19 80 PRO A C 1
ATOM 619 O O . PRO A 1 80 ? 13.573 1.527 3.761 1.00 72.19 80 PRO A O 1
ATOM 622 N N . THR A 1 81 ? 15.254 3.004 3.856 1.00 74.12 81 THR A N 1
ATOM 623 C CA . THR A 1 81 ? 14.719 3.881 2.806 1.00 74.12 81 THR A CA 1
ATOM 624 C C . THR A 1 81 ? 15.432 3.594 1.491 1.00 74.12 81 THR A C 1
ATOM 626 O O . THR A 1 81 ? 16.651 3.732 1.393 1.00 74.12 81 THR A O 1
ATOM 629 N N . LEU A 1 82 ? 14.670 3.216 0.465 1.00 78.00 82 LEU A N 1
ATOM 630 C CA . LEU A 1 82 ? 15.174 2.934 -0.877 1.00 78.00 82 LEU A CA 1
ATOM 631 C C . LEU A 1 82 ? 14.531 3.878 -1.897 1.00 78.00 82 LEU A C 1
ATOM 633 O O . LEU A 1 82 ? 13.314 4.051 -1.909 1.00 78.00 82 LEU A O 1
ATOM 637 N N . ALA A 1 83 ? 15.340 4.430 -2.802 1.00 82.69 83 ALA A N 1
ATOM 638 C CA . ALA A 1 83 ? 14.869 5.254 -3.911 1.00 82.69 83 ALA A CA 1
ATOM 639 C C . ALA A 1 83 ? 15.187 4.602 -5.265 1.00 82.69 83 ALA A C 1
ATOM 641 O O . ALA A 1 83 ? 16.327 4.227 -5.535 1.00 82.69 83 ALA A O 1
ATOM 642 N N . ILE A 1 84 ? 14.185 4.514 -6.146 1.00 81.94 84 ILE A N 1
ATOM 643 C CA . ILE A 1 84 ? 14.362 4.099 -7.545 1.00 81.94 84 ILE A CA 1
ATOM 644 C C . ILE A 1 84 ? 14.551 5.361 -8.389 1.00 81.94 84 ILE A C 1
ATOM 646 O O . ILE A 1 84 ? 13.612 6.131 -8.597 1.00 81.94 84 ILE A O 1
ATOM 650 N N . VAL A 1 85 ? 15.765 5.571 -8.893 1.00 82.12 85 VAL A N 1
ATOM 651 C CA . VAL A 1 85 ? 16.142 6.755 -9.681 1.00 82.12 85 VAL A CA 1
ATOM 652 C C . VAL A 1 85 ? 16.464 6.388 -11.129 1.00 82.12 85 VAL A C 1
ATOM 654 O O . VAL A 1 85 ? 16.833 5.256 -11.431 1.00 82.12 85 VAL A O 1
ATOM 657 N N . GLY A 1 86 ? 16.290 7.339 -12.047 1.00 80.94 86 GLY A N 1
ATOM 658 C CA . GLY A 1 86 ? 16.618 7.157 -13.462 1.00 80.94 86 GLY A CA 1
ATOM 659 C C . GLY A 1 86 ? 15.832 8.079 -14.400 1.00 80.94 86 GLY A C 1
ATOM 660 O O . GLY A 1 86 ? 14.903 8.762 -13.949 1.00 80.94 86 GLY A O 1
ATOM 661 N N . PRO A 1 87 ? 16.154 8.079 -15.705 1.00 82.06 87 PRO A N 1
ATOM 662 C CA . PRO A 1 87 ? 15.517 8.938 -16.703 1.00 82.06 87 PRO A CA 1
ATOM 663 C C . PRO A 1 87 ? 13.991 8.758 -16.799 1.00 82.06 87 PRO A C 1
ATOM 665 O O . PRO A 1 87 ? 13.415 7.746 -16.376 1.00 82.06 87 PRO A O 1
ATOM 668 N N . GLY A 1 88 ? 13.300 9.771 -17.323 1.00 80.75 88 GLY A N 1
ATOM 669 C CA . GLY A 1 88 ? 11.873 9.674 -17.652 1.00 80.75 88 GLY A CA 1
ATOM 670 C C . GLY A 1 88 ? 11.612 8.551 -18.663 1.00 80.75 88 GLY A C 1
ATOM 671 O O . GLY A 1 88 ? 12.455 8.266 -19.504 1.00 80.75 88 GLY A O 1
ATOM 672 N N . GLY A 1 89 ? 10.469 7.868 -18.561 1.00 77.06 89 GLY A N 1
ATOM 673 C CA . GLY A 1 89 ? 10.091 6.807 -19.510 1.00 77.06 89 GLY A CA 1
ATOM 674 C C . GLY A 1 89 ? 10.758 5.436 -19.307 1.00 77.06 89 GLY A C 1
ATOM 675 O O . GLY A 1 89 ? 10.295 4.458 -19.875 1.00 77.06 89 GLY A O 1
ATOM 676 N N . THR A 1 90 ? 11.757 5.291 -18.428 1.00 80.81 90 THR A N 1
ATOM 677 C CA . THR A 1 90 ? 12.473 4.007 -18.205 1.00 80.81 90 THR A CA 1
ATOM 678 C C . THR A 1 90 ? 11.647 2.922 -17.479 1.00 80.81 90 THR A C 1
ATOM 680 O O . THR A 1 90 ? 12.119 1.808 -17.236 1.00 80.81 90 THR A O 1
ATOM 683 N N . GLY A 1 91 ? 10.400 3.219 -17.102 1.00 78.94 91 GLY A N 1
ATOM 684 C CA . GLY A 1 91 ? 9.511 2.260 -16.436 1.00 78.94 91 GLY A CA 1
ATOM 685 C C . GLY A 1 91 ? 9.769 2.070 -14.936 1.00 78.94 91 GLY A C 1
ATOM 686 O O . GLY A 1 91 ? 9.461 1.013 -14.399 1.00 78.94 91 GLY A O 1
ATOM 687 N N . LYS A 1 92 ? 10.300 3.085 -14.241 1.00 85.19 92 LYS A N 1
ATOM 688 C CA . LYS A 1 92 ? 10.560 3.045 -12.785 1.00 85.19 92 LYS A CA 1
ATOM 689 C C . LYS A 1 92 ? 9.328 2.655 -11.962 1.00 85.19 92 LYS A C 1
ATOM 691 O O . LYS A 1 92 ? 9.435 1.835 -11.063 1.00 85.19 92 LYS A O 1
ATOM 696 N N . SER A 1 93 ? 8.159 3.207 -12.293 1.00 84.06 93 SER A N 1
ATOM 697 C CA . SER A 1 93 ? 6.906 2.890 -11.596 1.00 84.06 93 SER A CA 1
ATOM 698 C C . SER A 1 93 ? 6.464 1.443 -11.818 1.00 84.06 93 SER A C 1
ATOM 700 O O . SER A 1 93 ? 6.025 0.806 -10.872 1.00 84.06 93 SER A O 1
ATOM 702 N N . HIS A 1 94 ? 6.654 0.897 -13.025 1.00 82.00 94 HIS A N 1
ATOM 703 C CA . HIS A 1 94 ? 6.411 -0.525 -13.290 1.00 82.00 94 HIS A CA 1
ATOM 704 C C . HIS A 1 94 ? 7.366 -1.417 -12.490 1.00 82.00 94 HIS A C 1
ATOM 706 O O . HIS A 1 94 ? 6.946 -2.427 -11.940 1.00 82.00 94 HIS A O 1
ATOM 712 N N . PHE A 1 95 ? 8.636 -1.021 -12.376 1.00 82.06 95 PHE A N 1
ATOM 713 C CA . PHE A 1 95 ? 9.612 -1.740 -11.560 1.00 82.06 95 PHE A CA 1
ATOM 714 C C . PHE A 1 95 ? 9.267 -1.697 -10.062 1.00 82.06 95 PHE A C 1
ATOM 716 O O . PHE A 1 95 ? 9.284 -2.735 -9.410 1.00 82.06 95 PHE A O 1
ATOM 723 N N . ALA A 1 96 ? 8.887 -0.529 -9.532 1.00 84.94 96 ALA A N 1
ATOM 724 C CA . ALA A 1 96 ? 8.426 -0.387 -8.149 1.00 84.94 96 ALA A CA 1
ATOM 725 C C . ALA A 1 96 ? 7.204 -1.273 -7.864 1.00 84.94 96 ALA A C 1
ATOM 727 O O . ALA A 1 96 ? 7.160 -1.958 -6.846 1.00 84.94 96 ALA A O 1
ATOM 728 N N . LEU A 1 97 ? 6.242 -1.301 -8.792 1.00 84.94 97 LEU A N 1
ATOM 729 C CA . LEU A 1 97 ? 5.053 -2.140 -8.691 1.00 84.94 97 LEU A CA 1
ATOM 730 C C . LEU A 1 97 ? 5.408 -3.636 -8.696 1.00 84.94 97 LEU A C 1
ATOM 732 O O . LEU A 1 97 ? 4.869 -4.395 -7.898 1.00 84.94 97 LEU A O 1
ATOM 736 N N . GLU A 1 98 ? 6.342 -4.068 -9.546 1.00 84.44 98 GLU A N 1
ATOM 737 C CA . GLU A 1 98 ? 6.787 -5.467 -9.584 1.00 84.44 98 GLU A CA 1
ATOM 738 C C . GLU A 1 98 ? 7.499 -5.885 -8.288 1.00 84.44 98 GLU A C 1
ATOM 740 O O . GLU A 1 98 ? 7.221 -6.964 -7.762 1.00 84.44 98 GLU A O 1
ATOM 745 N N . VAL A 1 99 ? 8.358 -5.025 -7.728 1.00 83.50 99 VAL A N 1
ATOM 746 C CA . VAL A 1 99 ? 8.966 -5.248 -6.403 1.00 83.50 99 VAL A CA 1
ATOM 747 C C . VAL A 1 99 ? 7.877 -5.378 -5.335 1.00 83.50 99 VAL A C 1
ATOM 749 O O . VAL A 1 99 ? 7.919 -6.300 -4.528 1.00 83.50 99 VAL A O 1
ATOM 752 N N . ALA A 1 100 ? 6.855 -4.523 -5.377 1.00 85.75 100 ALA A N 1
ATOM 753 C CA . ALA A 1 100 ? 5.722 -4.556 -4.457 1.00 85.75 100 ALA A CA 1
ATOM 754 C C . ALA A 1 100 ? 4.937 -5.866 -4.504 1.00 85.75 100 ALA A C 1
ATOM 756 O O . ALA A 1 100 ? 4.688 -6.483 -3.464 1.00 85.75 100 ALA A O 1
ATOM 757 N N . TYR A 1 101 ? 4.617 -6.339 -5.706 1.00 85.75 101 TYR A N 1
ATOM 758 C CA . TYR A 1 101 ? 3.946 -7.621 -5.881 1.00 85.75 101 TYR A CA 1
ATOM 759 C C . TYR A 1 101 ? 4.801 -8.805 -5.428 1.00 85.75 101 TYR A C 1
ATOM 761 O O . TYR A 1 101 ? 4.257 -9.743 -4.839 1.00 85.75 101 TYR A O 1
ATOM 769 N N . ARG A 1 102 ? 6.114 -8.789 -5.694 1.00 84.19 102 ARG A N 1
ATOM 770 C CA . ARG A 1 102 ? 7.030 -9.860 -5.265 1.00 84.19 102 ARG A CA 1
ATOM 771 C C . ARG A 1 102 ? 7.198 -9.892 -3.753 1.00 84.19 102 ARG A C 1
ATOM 773 O O . ARG A 1 102 ? 7.044 -10.959 -3.171 1.00 84.19 102 ARG A O 1
ATOM 780 N N . THR A 1 103 ? 7.393 -8.738 -3.116 1.00 82.38 103 THR A N 1
ATOM 781 C CA . THR A 1 103 ? 7.421 -8.606 -1.653 1.00 82.38 103 THR A CA 1
ATOM 782 C C . THR A 1 103 ? 6.183 -9.236 -1.026 1.00 82.38 103 THR A C 1
ATOM 784 O O . THR A 1 103 ? 6.307 -10.058 -0.121 1.00 82.38 103 THR A O 1
ATOM 787 N N . LYS A 1 104 ? 4.991 -8.929 -1.553 1.00 81.75 104 LYS A N 1
ATOM 788 C CA . LYS A 1 104 ? 3.743 -9.471 -1.007 1.00 81.75 104 LYS A CA 1
ATOM 789 C C . LYS A 1 104 ? 3.582 -10.983 -1.210 1.00 81.75 104 LYS A C 1
ATOM 791 O O . LYS A 1 104 ? 3.035 -11.666 -0.348 1.00 81.75 104 LYS A O 1
ATOM 796 N N . GLN A 1 105 ? 4.049 -11.514 -2.339 1.00 83.94 105 GLN A N 1
ATOM 797 C CA . GLN A 1 105 ? 4.023 -12.957 -2.616 1.00 83.94 105 GLN A CA 1
ATOM 798 C C . GLN A 1 105 ? 5.007 -13.735 -1.744 1.00 83.94 105 GLN A C 1
ATOM 800 O O . GLN A 1 105 ? 4.654 -14.793 -1.225 1.00 83.94 105 GLN A O 1
ATOM 805 N N . ASN A 1 106 ? 6.219 -13.206 -1.580 1.00 81.88 106 ASN A N 1
ATOM 806 C CA . ASN A 1 106 ? 7.295 -13.863 -0.846 1.00 81.88 106 ASN A CA 1
ATOM 807 C C . ASN A 1 106 ? 7.111 -13.734 0.669 1.00 81.88 106 ASN A C 1
ATOM 809 O O . ASN A 1 106 ? 7.527 -14.620 1.411 1.00 81.88 106 ASN A O 1
ATOM 813 N N . ASN A 1 107 ? 6.454 -12.666 1.127 1.00 80.31 107 ASN A N 1
ATOM 814 C CA . ASN A 1 107 ? 6.151 -12.456 2.530 1.00 80.31 107 ASN A CA 1
ATOM 815 C C . ASN A 1 107 ? 4.696 -12.002 2.731 1.00 80.31 107 ASN A C 1
ATOM 817 O O . ASN A 1 107 ? 4.359 -10.817 2.662 1.00 80.31 107 ASN A O 1
ATOM 821 N N . LYS A 1 108 ? 3.821 -12.971 3.018 1.00 76.19 108 LYS A N 1
ATOM 822 C CA . LYS A 1 108 ? 2.385 -12.725 3.211 1.00 76.19 108 LYS A CA 1
ATOM 823 C C . LYS A 1 108 ? 2.073 -11.904 4.464 1.00 76.19 108 LYS A C 1
ATOM 825 O O . LYS A 1 108 ? 0.987 -11.315 4.492 1.00 76.19 108 LYS A O 1
ATOM 830 N N . SER A 1 109 ? 2.980 -11.858 5.447 1.00 78.94 109 SER A N 1
ATOM 831 C CA . SER A 1 109 ? 2.810 -11.069 6.673 1.00 78.94 109 SER A CA 1
ATOM 832 C C . SER A 1 109 ? 3.210 -9.602 6.508 1.00 78.94 109 SER A C 1
ATOM 834 O O . SER A 1 109 ? 2.777 -8.789 7.315 1.00 78.94 109 SER A O 1
ATOM 836 N N . CYS A 1 110 ? 3.952 -9.220 5.459 1.00 77.25 110 CYS A N 1
ATOM 837 C CA . CYS A 1 110 ? 4.224 -7.802 5.211 1.00 77.25 110 CYS A CA 1
ATOM 838 C C . CYS A 1 110 ? 3.018 -7.100 4.561 1.00 77.25 110 CYS A C 1
ATOM 840 O O . CYS A 1 110 ? 2.362 -7.633 3.650 1.00 77.25 110 CYS A O 1
ATOM 842 N N . SER A 1 111 ? 2.786 -5.859 4.986 1.00 81.62 111 SER A N 1
ATOM 843 C CA . SER A 1 111 ? 1.843 -4.931 4.365 1.00 81.62 111 SER A CA 1
ATOM 844 C C . SER A 1 111 ? 2.552 -4.060 3.330 1.00 81.62 111 SER A C 1
ATOM 846 O O . SER A 1 111 ? 3.684 -3.621 3.533 1.00 81.62 111 SER A O 1
ATOM 848 N N . VAL A 1 112 ? 1.888 -3.793 2.207 1.00 83.69 112 VAL A N 1
ATOM 849 C CA . VAL A 1 112 ? 2.441 -2.984 1.114 1.00 83.69 112 VAL A CA 1
ATOM 850 C C . VAL A 1 112 ? 1.460 -1.881 0.759 1.00 83.69 112 VAL A C 1
ATOM 852 O O . VAL A 1 112 ? 0.344 -2.174 0.341 1.00 83.69 112 VAL A O 1
ATOM 855 N N . PHE A 1 113 ? 1.871 -0.621 0.895 1.00 83.94 113 PHE A N 1
ATOM 856 C CA . PHE A 1 113 ? 1.009 0.530 0.627 1.00 83.94 113 PHE A CA 1
ATOM 857 C C . PHE A 1 113 ? 1.616 1.421 -0.452 1.00 83.94 113 PHE A C 1
ATOM 859 O O . PHE A 1 113 ? 2.696 1.993 -0.284 1.00 83.94 113 PHE A O 1
ATOM 866 N N . TRP A 1 114 ? 0.907 1.562 -1.571 1.00 83.00 114 TRP A N 1
ATOM 867 C CA . TRP A 1 114 ? 1.272 2.527 -2.597 1.00 83.00 114 TRP A CA 1
ATOM 868 C C . TRP A 1 114 ? 0.667 3.897 -2.304 1.00 83.00 114 TRP A C 1
ATOM 870 O O . TRP A 1 114 ? -0.551 4.039 -2.225 1.00 83.00 114 TRP A O 1
ATOM 880 N N . ILE A 1 115 ? 1.522 4.913 -2.218 1.00 83.25 115 ILE A N 1
ATOM 881 C CA . ILE A 1 115 ? 1.122 6.300 -1.987 1.00 83.25 115 ILE A CA 1
ATOM 882 C C . ILE A 1 115 ? 1.563 7.111 -3.202 1.00 83.25 115 ILE A C 1
ATOM 884 O O . ILE A 1 115 ? 2.756 7.219 -3.496 1.00 83.25 115 ILE A O 1
ATOM 888 N N . ASP A 1 116 ? 0.605 7.663 -3.943 1.00 77.00 116 ASP A N 1
ATOM 889 C CA . ASP A 1 116 ? 0.935 8.614 -4.998 1.00 77.00 116 ASP A CA 1
ATOM 890 C C . ASP A 1 116 ? 1.179 9.995 -4.373 1.00 77.00 116 ASP A C 1
ATOM 892 O O . ASP A 1 116 ? 0.324 10.533 -3.675 1.00 77.00 116 ASP A O 1
ATOM 896 N N . THR A 1 117 ? 2.376 10.543 -4.590 1.00 72.50 117 THR A N 1
ATOM 897 C CA . THR A 1 117 ? 2.807 11.832 -4.027 1.00 72.50 117 THR A CA 1
ATOM 898 C C . THR A 1 117 ? 2.774 12.968 -5.050 1.00 72.50 117 THR A C 1
ATOM 900 O O . THR A 1 117 ? 3.336 14.037 -4.808 1.00 72.50 117 THR A O 1
ATOM 903 N N . SER A 1 118 ? 2.155 12.755 -6.218 1.00 68.62 118 SER A N 1
ATOM 904 C CA . SER A 1 118 ? 1.970 13.817 -7.212 1.00 68.62 118 SER A CA 1
ATOM 905 C C . SER A 1 118 ? 0.862 14.799 -6.828 1.00 68.62 118 SER A C 1
ATOM 907 O O . SER A 1 118 ? 0.890 15.941 -7.289 1.00 68.62 118 SER A O 1
ATOM 909 N N . ASP A 1 119 ? -0.040 14.390 -5.935 1.00 55.66 119 ASP A N 1
ATOM 910 C CA . ASP A 1 119 ? -1.063 15.252 -5.359 1.00 55.66 119 ASP A CA 1
ATOM 911 C C . ASP A 1 119 ? -0.535 15.938 -4.087 1.00 55.66 119 ASP A C 1
ATOM 913 O O . ASP A 1 119 ? -0.048 15.286 -3.160 1.00 55.66 119 ASP A O 1
ATOM 917 N N . ARG A 1 120 ? -0.561 17.274 -4.056 1.00 52.81 120 ARG A N 1
ATOM 918 C CA . ARG A 1 120 ? 0.076 18.082 -2.995 1.00 52.81 120 ARG A CA 1
ATOM 919 C C . ARG A 1 120 ? -0.790 18.241 -1.738 1.00 52.81 120 ARG A C 1
ATOM 921 O O . ARG A 1 120 ? -0.364 18.925 -0.811 1.00 52.81 120 ARG A O 1
ATOM 928 N N . GLU A 1 121 ? -1.962 17.612 -1.678 1.00 45.88 121 GLU A N 1
ATOM 929 C CA . GLU A 1 121 ? -2.936 17.763 -0.584 1.00 45.88 121 GLU A CA 1
ATOM 930 C C . GLU A 1 121 ? -3.013 16.562 0.383 1.00 45.88 121 GLU A C 1
ATOM 932 O O . GLU A 1 121 ? -4.062 16.277 0.955 1.00 45.88 121 GLU A O 1
ATOM 937 N N . GLN A 1 122 ? -1.905 15.857 0.624 1.00 42.62 122 GLN A N 1
ATOM 938 C CA . GLN A 1 122 ? -1.832 14.816 1.662 1.00 42.62 122 GLN A CA 1
ATOM 939 C C . GLN A 1 122 ? -0.889 15.264 2.797 1.00 42.62 122 GLN A C 1
ATOM 941 O O . GLN A 1 122 ? 0.323 15.363 2.581 1.00 42.62 122 GLN A O 1
ATOM 946 N N . PRO A 1 123 ? -1.399 15.542 4.014 1.00 35.19 123 PRO A N 1
ATOM 947 C CA . PRO A 1 123 ? -0.577 15.913 5.155 1.00 35.19 123 PRO A CA 1
ATOM 948 C C . PRO A 1 123 ? -0.061 14.647 5.848 1.00 35.19 123 PRO A C 1
ATOM 950 O O . PRO A 1 123 ? -0.649 14.176 6.816 1.00 35.19 123 PRO A O 1
ATOM 953 N N . LEU A 1 124 ? 1.056 14.093 5.377 1.00 34.09 124 LEU A N 1
ATOM 954 C CA . LEU A 1 124 ? 1.873 13.180 6.181 1.00 34.09 124 LEU A CA 1
ATOM 955 C C . LEU A 1 124 ? 3.352 13.579 6.097 1.00 34.09 124 LEU A C 1
ATOM 957 O O . LEU A 1 124 ? 3.815 14.019 5.040 1.00 34.09 124 LEU A O 1
ATOM 961 N N . PRO A 1 125 ? 4.114 13.440 7.198 1.00 29.33 125 PRO A N 1
ATOM 962 C CA . PRO A 1 125 ? 5.507 13.839 7.255 1.00 29.33 125 PRO A CA 1
ATOM 963 C C . PRO A 1 125 ? 6.352 12.761 6.574 1.00 29.33 125 PRO A C 1
ATOM 965 O O . PRO A 1 125 ? 6.937 11.907 7.228 1.00 29.33 125 PRO A O 1
ATOM 968 N N . VAL A 1 126 ? 6.414 12.773 5.244 1.00 30.05 126 VAL A N 1
ATOM 969 C CA . VAL A 1 126 ? 7.372 11.942 4.509 1.00 30.05 126 VAL A CA 1
ATOM 970 C C . VAL A 1 126 ? 8.291 12.870 3.738 1.00 30.05 126 VAL A C 1
ATOM 972 O O . VAL A 1 126 ? 7.954 13.432 2.697 1.00 30.05 126 VAL A O 1
ATOM 975 N N . LEU A 1 127 ? 9.467 13.082 4.323 1.00 24.42 127 LEU A N 1
ATOM 976 C CA . LEU A 1 127 ? 10.544 13.877 3.761 1.00 24.42 127 LEU A CA 1
ATOM 977 C C . LEU A 1 127 ? 10.943 13.278 2.400 1.00 24.42 127 LEU A C 1
ATOM 979 O O . LEU A 1 127 ? 11.560 12.219 2.334 1.00 24.42 127 LEU A O 1
ATOM 983 N N . CYS A 1 128 ? 10.615 13.953 1.301 1.00 26.55 128 CYS A N 1
ATOM 984 C CA . CYS A 1 128 ? 11.161 13.633 -0.016 1.00 26.55 128 CYS A CA 1
ATOM 985 C C . CYS A 1 128 ? 11.492 14.921 -0.768 1.00 26.55 128 CYS A C 1
ATOM 987 O O . CYS A 1 128 ? 10.657 15.520 -1.443 1.00 26.55 128 CYS A O 1
ATOM 989 N N . LYS A 1 129 ? 12.759 15.341 -0.684 1.00 23.62 129 LYS A N 1
ATOM 990 C CA . LYS A 1 129 ? 13.340 16.248 -1.676 1.00 23.62 129 LYS A CA 1
ATOM 991 C C . LYS A 1 129 ? 13.649 15.421 -2.935 1.00 23.62 129 LYS A C 1
ATOM 993 O O . LYS A 1 129 ? 14.604 14.658 -2.948 1.00 23.62 129 LYS A O 1
ATOM 998 N N . HIS A 1 130 ? 12.849 15.633 -3.982 1.00 25.11 130 HIS A N 1
ATOM 999 C CA . HIS A 1 130 ? 13.124 15.317 -5.398 1.00 25.11 130 HIS A CA 1
ATOM 1000 C C . HIS A 1 130 ? 12.939 13.880 -5.935 1.00 25.11 130 HIS A C 1
ATOM 1002 O O . HIS A 1 130 ? 13.651 13.482 -6.853 1.00 25.11 130 HIS A O 1
ATOM 1008 N N . SER A 1 131 ? 11.913 13.132 -5.515 1.00 26.94 131 SER A N 1
ATOM 1009 C CA . SER A 1 131 ? 11.398 12.037 -6.363 1.00 26.94 131 SER A CA 1
ATOM 1010 C C . SER A 1 131 ? 9.896 11.833 -6.169 1.00 26.94 131 SER A C 1
ATOM 1012 O O . SER A 1 131 ? 9.422 11.631 -5.056 1.00 26.94 131 SER A O 1
ATOM 1014 N N . THR A 1 132 ? 9.136 11.936 -7.258 1.00 31.02 132 THR A N 1
ATOM 1015 C CA . THR A 1 132 ? 7.683 12.184 -7.274 1.00 31.02 132 THR A CA 1
ATOM 1016 C C . THR A 1 132 ? 6.797 10.966 -6.988 1.00 31.02 132 THR A C 1
ATOM 1018 O O . THR A 1 132 ? 5.603 11.047 -7.245 1.00 31.02 132 THR A O 1
ATOM 1021 N N . LYS A 1 133 ? 7.341 9.831 -6.523 1.00 35.78 133 LYS A N 1
ATOM 1022 C CA . LYS A 1 133 ? 6.560 8.643 -6.116 1.00 35.78 133 LYS A CA 1
ATOM 1023 C C . LYS A 1 133 ? 7.327 7.875 -5.038 1.00 35.78 133 LYS A C 1
ATOM 1025 O O . LYS A 1 133 ? 8.330 7.237 -5.351 1.00 35.78 133 LYS A O 1
ATOM 1030 N N . ALA A 1 134 ? 6.890 7.965 -3.785 1.00 36.62 134 ALA A N 1
ATOM 1031 C CA . ALA A 1 134 ? 7.495 7.247 -2.663 1.00 36.62 134 ALA A CA 1
ATOM 1032 C C . ALA A 1 134 ? 6.636 6.026 -2.293 1.00 36.62 134 ALA A C 1
ATOM 1034 O O . ALA A 1 134 ? 5.428 6.145 -2.118 1.00 36.62 134 ALA A O 1
ATOM 1035 N N . CYS A 1 135 ? 7.251 4.849 -2.171 1.00 39.88 135 CYS A N 1
ATOM 1036 C CA . CYS A 1 135 ? 6.631 3.674 -1.552 1.00 39.88 135 CYS A CA 1
ATOM 1037 C C . CYS A 1 135 ? 7.135 3.589 -0.109 1.00 39.88 135 CYS A C 1
ATOM 1039 O O . CYS A 1 135 ? 8.346 3.517 0.100 1.00 39.88 135 CYS A O 1
ATOM 1041 N N . SER A 1 136 ? 6.226 3.616 0.865 1.00 38.25 136 SER A N 1
ATOM 1042 C CA . SER A 1 136 ? 6.554 3.357 2.269 1.00 38.25 136 SER A CA 1
ATOM 1043 C C . SER A 1 136 ? 6.289 1.883 2.570 1.00 38.25 136 SER A C 1
ATOM 1045 O O . SER A 1 136 ? 5.217 1.372 2.245 1.00 38.25 136 SER A O 1
ATOM 1047 N N . TRP A 1 137 ? 7.266 1.195 3.159 1.00 41.88 137 TRP A N 1
ATOM 1048 C CA . TRP A 1 137 ? 7.155 -0.211 3.549 1.00 41.88 137 TRP A CA 1
ATOM 1049 C C . TRP A 1 137 ? 7.078 -0.284 5.068 1.00 41.88 137 TRP A C 1
ATOM 1051 O O . TRP A 1 137 ? 8.001 0.159 5.749 1.00 41.88 137 TRP A O 1
ATOM 1061 N N . LEU A 1 138 ? 5.991 -0.850 5.589 1.00 32.19 138 LEU A N 1
ATOM 1062 C CA . LEU A 1 138 ? 5.869 -1.194 7.000 1.00 32.19 138 LEU A CA 1
ATOM 1063 C C . LEU A 1 138 ? 5.821 -2.721 7.078 1.00 32.19 138 LEU A C 1
ATOM 1065 O O . LEU A 1 138 ? 4.802 -3.330 6.753 1.00 32.19 138 LEU A O 1
ATOM 1069 N N . CYS A 1 139 ? 6.942 -3.339 7.441 1.00 28.31 139 CYS A N 1
ATOM 1070 C CA . CYS A 1 139 ? 6.942 -4.735 7.858 1.00 28.31 139 CYS A CA 1
ATOM 1071 C C . CYS A 1 139 ? 7.161 -4.740 9.379 1.00 28.31 139 CYS A C 1
ATOM 1073 O O . CYS A 1 139 ? 8.130 -4.144 9.852 1.00 28.31 139 CYS A O 1
ATOM 1075 N N . GLN A 1 140 ? 6.187 -5.288 10.112 1.00 30.67 140 GLN A N 1
ATOM 1076 C CA . GLN A 1 140 ? 6.275 -5.575 11.548 1.00 30.67 140 GLN A CA 1
ATOM 1077 C C . GLN A 1 140 ? 6.871 -6.964 11.754 1.00 30.67 140 GLN A C 1
ATOM 1079 O O . GLN A 1 140 ? 6.581 -7.850 10.913 1.00 30.67 140 GLN A O 1
#

Foldseek 3Di:
DDDPAQQVVLVVCCVVQVFDDDDDPPPHNVSSVVVSVVRQVVVVFHGEDDPDDQDPPPPDCVVVLVVCVCQCPPPDPDRRFDDQDDDPPPCSVNVVRNSQVVCCVVHRQWYWYWDQQQDPPDDDPDDDDDDGTGTGTDHD

Radius of gyration: 17.43 Å; chains: 1; bounding box: 40×33×42 Å